Protein AF-A0A345BXK5-F1 (afdb_monomer_lite)

Structure (mmCIF, N/CA/C/O backbone):
data_AF-A0A345BXK5-F1
#
_entry.id   AF-A0A345BXK5-F1
#
loop_
_atom_site.group_PDB
_atom_site.id
_atom_site.type_symbol
_atom_site.label_atom_id
_atom_site.label_alt_id
_atom_site.label_comp_id
_atom_site.label_asym_id
_atom_site.label_entity_id
_atom_site.label_seq_id
_atom_site.pdbx_PDB_ins_code
_atom_site.Cartn_x
_atom_site.Cartn_y
_atom_site.Cartn_z
_atom_site.occupancy
_atom_site.B_iso_or_equiv
_atom_site.auth_seq_id
_atom_site.auth_comp_id
_atom_site.auth_asym_id
_atom_site.auth_atom_id
_atom_site.pdbx_PDB_model_num
ATOM 1 N N . MET A 1 1 ? 5.152 9.310 24.778 1.00 65.69 1 MET A N 1
ATOM 2 C CA . MET A 1 1 ? 3.714 9.136 24.474 1.00 65.69 1 MET A CA 1
ATOM 3 C C . MET A 1 1 ? 3.529 7.757 23.856 1.00 65.69 1 MET A C 1
ATOM 5 O O . MET A 1 1 ? 4.275 7.439 22.942 1.00 65.69 1 MET A O 1
ATOM 9 N N . ARG A 1 2 ? 2.635 6.911 24.382 1.00 80.62 2 ARG A N 1
ATOM 10 C CA . ARG A 1 2 ? 2.360 5.576 23.819 1.00 80.62 2 ARG A CA 1
ATOM 11 C C . ARG A 1 2 ? 1.057 5.655 23.033 1.00 80.62 2 ARG A C 1
ATOM 13 O O . ARG A 1 2 ? 0.014 5.904 23.629 1.00 80.62 2 ARG A O 1
ATOM 20 N N . ILE A 1 3 ? 1.128 5.475 21.719 1.00 85.50 3 ILE A N 1
ATOM 21 C CA . ILE A 1 3 ? -0.062 5.356 20.877 1.00 85.50 3 ILE A CA 1
ATOM 22 C C . ILE A 1 3 ? -0.436 3.875 20.838 1.00 85.50 3 ILE A C 1
ATOM 24 O O . ILE A 1 3 ? 0.393 3.030 20.509 1.00 85.50 3 ILE A O 1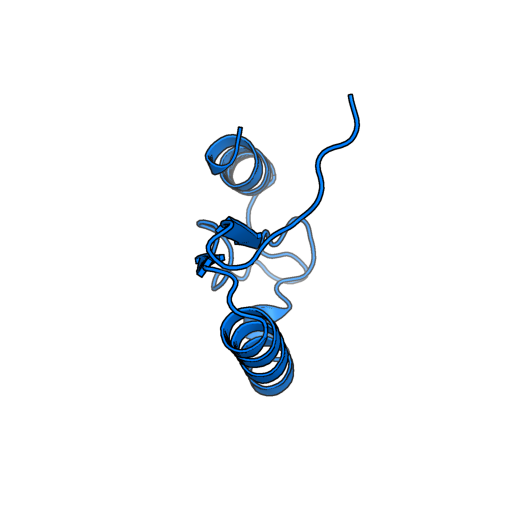
ATOM 28 N N . ASN A 1 4 ? -1.665 3.563 21.242 1.00 92.25 4 ASN A N 1
ATOM 29 C CA . ASN A 1 4 ? -2.228 2.223 21.122 1.00 92.25 4 ASN A CA 1
ATOM 30 C C . ASN A 1 4 ? -3.155 2.211 19.912 1.00 92.25 4 ASN A C 1
ATOM 32 O O . ASN A 1 4 ? -4.029 3.073 19.829 1.00 92.25 4 ASN A O 1
ATOM 36 N N . VAL A 1 5 ? -2.975 1.220 19.042 1.00 94.19 5 VAL A N 1
ATOM 37 C CA . VAL A 1 5 ? -3.850 0.975 17.893 1.00 94.19 5 VAL A CA 1
ATOM 38 C C . VAL A 1 5 ? -5.205 0.470 18.385 1.00 94.19 5 VAL A C 1
ATOM 40 O O . VAL A 1 5 ? -5.273 -0.406 19.253 1.00 94.19 5 VAL A O 1
ATOM 43 N N . ARG A 1 6 ? -6.284 1.022 17.837 1.00 96.19 6 ARG A N 1
ATOM 44 C CA . ARG A 1 6 ? -7.674 0.705 18.178 1.00 96.19 6 ARG A CA 1
ATOM 45 C C . ARG A 1 6 ? -8.471 0.379 16.922 1.00 96.19 6 ARG A C 1
ATOM 47 O O . ARG A 1 6 ? -8.076 0.683 15.802 1.00 96.19 6 ARG A O 1
ATOM 54 N N . ARG A 1 7 ? -9.634 -0.242 17.117 1.00 97.62 7 ARG A N 1
ATOM 55 C CA . ARG A 1 7 ? -10.618 -0.405 16.039 1.00 97.62 7 ARG A CA 1
ATOM 56 C C . ARG A 1 7 ? -11.059 0.979 15.555 1.00 97.62 7 ARG A C 1
ATOM 58 O O . ARG A 1 7 ? -11.329 1.844 16.382 1.00 97.62 7 ARG A O 1
ATOM 65 N N . GLY A 1 8 ? -11.157 1.147 14.244 1.00 96.69 8 GLY A N 1
ATOM 66 C CA . GLY A 1 8 ? -11.431 2.412 13.570 1.00 96.69 8 GLY A CA 1
ATOM 67 C C . GLY A 1 8 ? -10.178 3.216 13.220 1.00 96.69 8 GLY A C 1
ATOM 68 O O . GLY A 1 8 ? -10.289 4.150 12.433 1.00 96.69 8 GLY A O 1
ATOM 69 N N . ASP A 1 9 ? -8.999 2.863 13.749 1.00 97.88 9 ASP A N 1
ATOM 70 C CA . ASP A 1 9 ? -7.760 3.531 13.351 1.00 97.88 9 ASP A CA 1
ATOM 71 C C . ASP A 1 9 ? -7.412 3.199 11.894 1.00 97.88 9 ASP A C 1
ATOM 73 O O . ASP A 1 9 ? -7.682 2.100 11.392 1.00 97.88 9 ASP A O 1
ATOM 77 N N . LYS A 1 10 ? -6.766 4.160 11.230 1.00 96.94 10 LYS A N 1
ATOM 78 C CA . LYS A 1 10 ? -6.266 4.007 9.865 1.00 96.94 10 LYS A CA 1
ATOM 79 C C . LYS A 1 10 ? -4.864 3.409 9.872 1.00 96.94 10 LYS A C 1
ATOM 81 O O . LYS A 1 10 ? -4.035 3.776 10.704 1.00 96.94 10 LYS A O 1
ATOM 86 N N . ILE A 1 11 ? -4.584 2.529 8.918 1.00 96.94 11 ILE A N 1
ATOM 87 C CA . ILE A 1 11 ? -3.244 2.003 8.653 1.00 96.94 11 ILE A CA 1
ATOM 88 C C . ILE A 1 11 ? -2.871 2.250 7.191 1.00 96.94 11 ILE A C 1
ATOM 90 O O . ILE A 1 11 ? -3.532 1.758 6.278 1.00 96.94 11 ILE A O 1
ATOM 94 N N . GLY A 1 12 ? -1.812 3.031 6.977 1.00 97.38 12 GLY A N 1
ATOM 95 C CA . GLY A 1 12 ? -1.233 3.269 5.657 1.00 97.38 12 GLY A CA 1
ATOM 96 C C . GLY A 1 12 ? -0.333 2.110 5.231 1.00 97.38 12 GLY A C 1
ATOM 97 O O . GLY A 1 12 ? 0.505 1.653 6.012 1.00 97.38 12 GLY 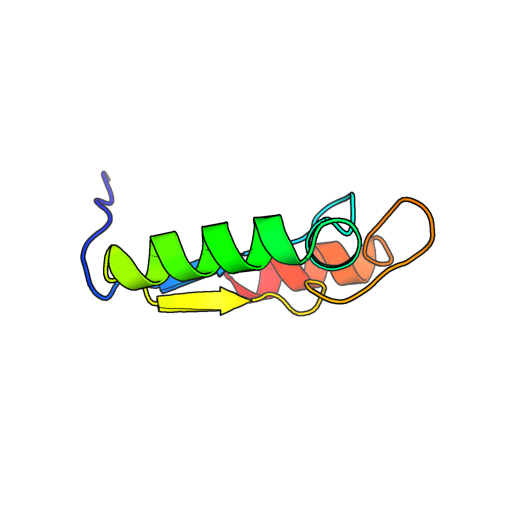A O 1
ATOM 98 N N . LEU A 1 13 ? -0.500 1.628 4.001 1.00 97.69 13 LEU A N 1
ATOM 99 C CA . LEU A 1 13 ? 0.375 0.635 3.382 1.00 97.69 13 LEU A CA 1
ATOM 100 C C . LEU A 1 13 ? 1.191 1.291 2.271 1.00 97.69 13 LEU A C 1
ATOM 102 O O . LEU A 1 13 ? 0.627 1.887 1.361 1.00 97.69 13 LEU A O 1
ATOM 106 N N . ILE A 1 14 ? 2.509 1.112 2.325 1.00 97.81 14 ILE A N 1
ATOM 107 C CA . ILE A 1 14 ? 3.464 1.670 1.361 1.00 97.81 14 ILE A CA 1
ATOM 108 C C . ILE A 1 14 ? 4.287 0.558 0.699 1.00 97.81 14 ILE A C 1
ATOM 110 O O . ILE A 1 14 ? 4.493 -0.513 1.280 1.00 97.81 14 ILE A O 1
ATOM 114 N N . SER A 1 15 ? 4.808 0.817 -0.499 1.00 97.62 15 SER A N 1
ATOM 115 C CA . SER A 1 15 ? 5.674 -0.085 -1.265 1.00 97.62 15 SER A CA 1
ATOM 116 C C . SER A 1 15 ? 7.048 0.556 -1.510 1.00 97.62 15 SER A C 1
ATOM 118 O O . SER A 1 15 ? 7.369 0.935 -2.636 1.00 97.62 15 SER A O 1
ATOM 120 N N . PRO A 1 16 ? 7.936 0.639 -0.498 1.00 97.12 16 PRO A N 1
ATOM 121 C CA . PRO A 1 16 ? 9.177 1.411 -0.583 1.00 97.12 16 PRO A CA 1
ATOM 122 C C . PRO A 1 16 ? 10.295 0.714 -1.375 1.00 97.12 16 PRO A C 1
ATOM 124 O O . PRO A 1 16 ? 11.365 1.294 -1.555 1.00 97.12 16 PRO A O 1
ATOM 127 N N . SER A 1 17 ? 10.096 -0.522 -1.840 1.00 97.12 17 SER A N 1
ATOM 128 C CA . SER A 1 17 ? 11.086 -1.281 -2.613 1.00 97.12 17 SER A CA 1
ATOM 129 C C . SER A 1 17 ? 10.388 -2.236 -3.585 1.00 97.12 17 SER A C 1
ATOM 131 O O . SER A 1 17 ? 9.879 -1.782 -4.603 1.00 97.12 17 SER A O 1
ATOM 133 N N . THR A 1 18 ? 10.327 -3.537 -3.296 1.00 97.56 18 THR A N 1
ATOM 134 C CA . THR A 1 18 ? 9.690 -4.551 -4.149 1.00 97.56 18 THR A CA 1
ATOM 135 C C . THR A 1 18 ? 8.187 -4.280 -4.340 1.00 97.56 18 THR A C 1
ATOM 137 O O . THR A 1 18 ? 7.502 -4.051 -3.341 1.00 97.56 18 THR A O 1
ATOM 140 N N . PRO A 1 19 ? 7.635 -4.397 -5.568 1.00 97.44 19 PRO A N 1
ATOM 141 C CA . PRO A 1 19 ? 6.200 -4.263 -5.837 1.00 97.44 19 PRO A CA 1
ATOM 142 C C . PRO A 1 19 ? 5.443 -5.530 -5.416 1.00 97.44 19 PRO A C 1
ATOM 144 O O . PRO A 1 19 ? 4.929 -6.295 -6.233 1.00 97.44 19 PRO A O 1
ATOM 147 N N . ALA A 1 20 ? 5.434 -5.807 -4.113 1.00 97.31 20 ALA A N 1
ATOM 148 C CA . ALA A 1 20 ? 4.826 -7.008 -3.553 1.00 97.31 20 ALA A CA 1
ATOM 149 C C . ALA A 1 20 ? 3.320 -7.149 -3.861 1.00 97.31 20 ALA A C 1
ATOM 151 O O . ALA A 1 20 ? 2.914 -8.281 -4.129 1.00 97.31 20 ALA A O 1
ATOM 152 N N . PRO A 1 21 ? 2.500 -6.075 -3.886 1.00 97.94 21 PRO A N 1
ATOM 153 C CA . PRO A 1 21 ? 1.085 -6.201 -4.244 1.00 97.94 21 PRO A CA 1
ATOM 154 C C . PRO A 1 21 ? 0.871 -6.684 -5.684 1.00 97.94 21 PRO A C 1
ATOM 156 O O . PRO A 1 21 ? -0.058 -7.444 -5.937 1.00 97.94 21 PRO A O 1
ATOM 159 N N . VAL A 1 22 ? 1.765 -6.309 -6.607 1.00 98.00 22 VAL A N 1
ATOM 160 C CA . VAL A 1 22 ? 1.737 -6.752 -8.012 1.00 98.00 22 VAL A CA 1
ATOM 161 C C . VAL A 1 22 ? 2.256 -8.185 -8.151 1.00 98.00 22 VAL A C 1
ATOM 163 O O . VAL A 1 22 ? 1.630 -9.009 -8.811 1.00 98.00 22 VAL A O 1
ATOM 166 N N . LYS A 1 23 ? 3.382 -8.514 -7.502 1.00 97.75 23 LYS A N 1
ATOM 167 C CA . LYS A 1 23 ? 4.035 -9.834 -7.626 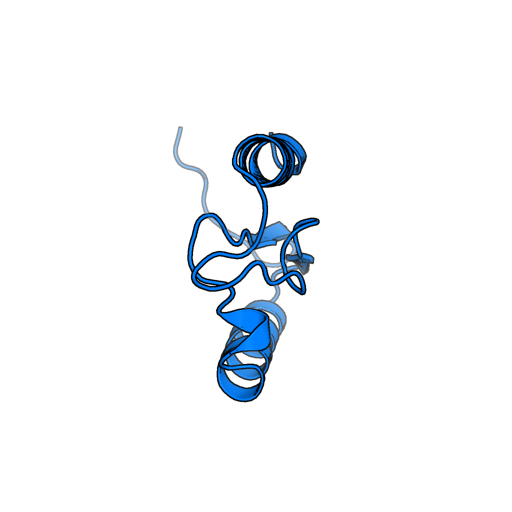1.00 97.75 23 LYS A CA 1
ATOM 168 C C . LYS A 1 23 ? 3.324 -10.949 -6.860 1.00 97.75 23 LYS A C 1
ATOM 170 O O . LYS A 1 23 ? 3.413 -12.110 -7.246 1.00 97.75 23 LYS A O 1
ATOM 175 N N . PHE A 1 24 ? 2.646 -10.613 -5.763 1.00 97.88 24 PHE A N 1
ATOM 176 C CA . PHE A 1 24 ? 2.011 -11.576 -4.859 1.00 97.88 24 PHE A CA 1
ATOM 177 C C . PHE A 1 24 ? 0.585 -11.139 -4.475 1.00 97.88 24 PHE A C 1
ATOM 179 O O . PHE A 1 24 ? 0.286 -10.988 -3.281 1.00 97.88 24 PHE A O 1
ATOM 186 N N . PRO A 1 25 ? -0.317 -10.956 -5.457 1.00 97.94 25 PRO A N 1
ATOM 187 C CA . PRO A 1 25 ? -1.614 -10.316 -5.242 1.00 97.94 25 PRO A CA 1
ATOM 188 C C . PRO A 1 25 ? -2.483 -11.074 -4.234 1.00 97.94 25 PRO A C 1
ATOM 190 O O . PRO A 1 25 ? -3.053 -10.468 -3.332 1.00 97.94 25 PRO A O 1
ATOM 193 N N . GLU A 1 26 ? -2.517 -12.407 -4.285 1.00 98.62 26 GLU A N 1
ATOM 194 C CA . GLU A 1 26 ? -3.316 -13.211 -3.349 1.00 98.62 26 GLU A CA 1
ATOM 195 C C . GLU A 1 26 ? -2.860 -13.057 -1.891 1.00 98.62 26 GLU A C 1
ATOM 197 O O . GLU A 1 26 ? -3.674 -13.015 -0.963 1.00 98.62 26 GLU A O 1
ATOM 202 N N . ARG A 1 27 ? -1.541 -12.973 -1.667 1.00 98.56 27 ARG A N 1
ATOM 203 C CA . ARG A 1 27 ? -0.980 -12.774 -0.326 1.00 98.56 27 ARG A CA 1
ATOM 204 C C . ARG A 1 27 ? -1.271 -11.365 0.169 1.00 98.56 27 ARG A C 1
ATOM 206 O O . ARG A 1 27 ? -1.624 -11.211 1.338 1.00 98.56 27 ARG A O 1
ATOM 213 N N . TYR A 1 28 ? -1.135 -10.374 -0.707 1.00 98.56 28 TYR A N 1
ATOM 214 C CA . TYR A 1 28 ? -1.439 -8.987 -0.395 1.00 98.56 28 TYR A CA 1
ATOM 215 C C . TYR A 1 28 ? -2.911 -8.809 -0.005 1.00 98.56 28 TYR A C 1
ATOM 217 O O . TYR A 1 28 ? -3.194 -8.355 1.103 1.00 98.56 28 TYR A O 1
ATOM 225 N N . GLN A 1 29 ? -3.841 -9.289 -0.838 1.00 98.50 29 GLN A N 1
ATOM 226 C CA . GLN A 1 29 ? -5.281 -9.182 -0.578 1.00 98.50 29 GLN A CA 1
ATOM 227 C C . GLN A 1 29 ? -5.694 -9.907 0.706 1.00 98.50 29 GLN A C 1
ATOM 229 O O . GLN A 1 29 ? -6.461 -9.375 1.508 1.00 98.50 29 GLN A O 1
ATOM 234 N N . ARG A 1 30 ? -5.131 -11.092 0.978 1.00 98.75 30 ARG A N 1
ATOM 235 C CA . ARG A 1 30 ? -5.386 -11.803 2.241 1.00 98.75 30 ARG A CA 1
ATOM 236 C C . ARG A 1 30 ? -4.910 -11.013 3.465 1.00 98.75 30 ARG A C 1
ATOM 238 O O . ARG A 1 30 ? -5.594 -11.029 4.488 1.00 98.75 30 ARG A O 1
ATOM 245 N N . GLY A 1 31 ? -3.752 -10.356 3.371 1.00 98.50 31 GLY A N 1
ATOM 246 C CA . GLY A 1 31 ? -3.202 -9.508 4.432 1.00 98.50 31 GLY A CA 1
ATOM 247 C C . GLY A 1 31 ? -4.041 -8.253 4.669 1.00 98.50 31 GLY A C 1
ATOM 248 O O . GLY A 1 31 ? -4.418 -7.985 5.808 1.00 98.50 31 GLY A O 1
ATOM 249 N N . LYS A 1 32 ? -4.408 -7.546 3.594 1.00 98.50 32 LYS A N 1
ATOM 250 C CA . LYS A 1 32 ? -5.310 -6.386 3.639 1.00 98.50 32 LYS A CA 1
ATOM 251 C C . LYS A 1 32 ? -6.644 -6.746 4.299 1.00 98.50 32 LYS A C 1
ATOM 253 O O . LYS A 1 32 ? -7.001 -6.159 5.316 1.00 98.50 32 LYS A O 1
ATOM 258 N N . ALA A 1 33 ? -7.294 -7.813 3.831 1.00 98.62 33 ALA A N 1
ATOM 259 C CA . ALA A 1 33 ? -8.555 -8.282 4.401 1.00 98.62 33 ALA A CA 1
ATOM 260 C C . ALA A 1 33 ? -8.434 -8.698 5.880 1.00 98.62 33 ALA A C 1
ATOM 262 O O . ALA A 1 33 ? -9.403 -8.631 6.634 1.00 98.62 33 ALA A O 1
ATOM 263 N N . TYR A 1 34 ? -7.264 -9.171 6.320 1.00 98.62 34 TYR A N 1
ATOM 264 C CA . TYR A 1 34 ? -7.033 -9.488 7.730 1.00 98.62 34 TYR A CA 1
ATOM 265 C C . TYR A 1 34 ? -7.019 -8.227 8.606 1.00 98.62 34 TYR A C 1
ATOM 267 O O . TYR A 1 34 ? -7.682 -8.218 9.642 1.00 98.62 34 TYR A O 1
ATOM 275 N N . LEU A 1 35 ? -6.340 -7.160 8.171 1.00 98.31 35 LEU A N 1
ATOM 276 C CA . LEU A 1 35 ? -6.329 -5.867 8.871 1.00 98.31 35 LEU A CA 1
ATOM 277 C C . LEU A 1 35 ? -7.736 -5.254 8.944 1.00 98.31 35 LEU A C 1
ATOM 279 O O . LEU A 1 35 ? -8.169 -4.822 10.012 1.00 98.31 35 LEU A O 1
ATOM 283 N N . GLU A 1 36 ? -8.487 -5.311 7.844 1.00 98.44 36 GLU A N 1
ATOM 284 C CA . GLU A 1 36 ? -9.879 -4.846 7.795 1.00 98.44 36 GLU A CA 1
ATOM 285 C C . GLU A 1 36 ? -10.769 -5.627 8.778 1.00 98.44 36 GLU A C 1
ATOM 287 O O . GLU A 1 36 ? -11.530 -5.033 9.543 1.00 98.44 36 GLU A O 1
ATOM 292 N N . ARG A 1 37 ? -10.620 -6.960 8.867 1.00 98.44 37 ARG A N 1
ATOM 293 C CA . ARG A 1 37 ? -11.341 -7.785 9.862 1.00 98.44 37 ARG A CA 1
ATOM 294 C C . ARG A 1 37 ? -10.959 -7.468 11.310 1.00 98.44 37 ARG A C 1
ATOM 296 O O . ARG A 1 37 ? -11.803 -7.584 12.202 1.00 98.44 37 ARG A O 1
ATOM 303 N N . MET A 1 38 ? -9.718 -7.046 11.565 1.00 97.62 38 MET A N 1
ATOM 304 C CA . MET A 1 38 ? -9.310 -6.539 12.884 1.00 97.62 38 MET A CA 1
ATOM 305 C C . MET A 1 38 ? -10.006 -5.216 13.243 1.00 97.62 38 MET A C 1
ATOM 307 O O . MET A 1 38 ? -10.019 -4.834 14.414 1.00 97.62 38 MET A O 1
ATOM 311 N N . GLY A 1 39 ? -10.658 -4.573 12.272 1.00 98.12 39 GLY A N 1
ATOM 312 C CA . GLY A 1 39 ? -11.386 -3.322 12.422 1.00 98.12 39 GLY A CA 1
ATOM 313 C C . GLY A 1 39 ? -10.544 -2.096 12.094 1.00 98.12 39 GLY A C 1
ATOM 314 O O . GLY A 1 39 ? -10.879 -1.030 12.591 1.00 98.12 39 GLY A O 1
ATOM 315 N N . LEU A 1 40 ? -9.457 -2.241 11.334 1.00 98.38 40 LEU A N 1
ATOM 316 C CA . LEU A 1 40 ? -8.643 -1.119 10.861 1.00 98.38 40 LEU A CA 1
ATOM 317 C C . LEU A 1 40 ? -9.128 -0.657 9.485 1.00 98.38 40 LEU A C 1
ATOM 319 O O . LEU A 1 40 ? -9.519 -1.479 8.657 1.00 98.38 40 LEU A O 1
ATOM 323 N N . GLU A 1 41 ? -9.058 0.642 9.223 1.00 98.19 41 GLU A N 1
ATOM 324 C CA . GLU A 1 41 ? -9.262 1.196 7.884 1.00 98.19 41 GLU A CA 1
ATOM 325 C C . GLU A 1 41 ? -7.922 1.169 7.136 1.00 98.19 41 GLU A C 1
ATOM 327 O O . GLU A 1 41 ? -6.966 1.841 7.524 1.00 98.19 41 GLU A O 1
ATOM 332 N N . VAL A 1 42 ? -7.822 0.355 6.085 1.00 98.19 42 VAL A N 1
ATOM 333 C CA . VAL A 1 42 ? -6.582 0.216 5.311 1.00 98.19 42 VAL A CA 1
ATOM 334 C C . VAL A 1 42 ? -6.550 1.253 4.194 1.00 98.19 42 VAL A C 1
ATOM 336 O O . VAL A 1 42 ? -7.423 1.253 3.328 1.00 98.19 42 VAL A O 1
ATOM 339 N N . ILE A 1 43 ? -5.517 2.096 4.188 1.00 98.25 43 ILE A N 1
ATOM 340 C CA . ILE A 1 43 ? -5.272 3.093 3.143 1.00 98.25 43 ILE A CA 1
ATOM 341 C C . I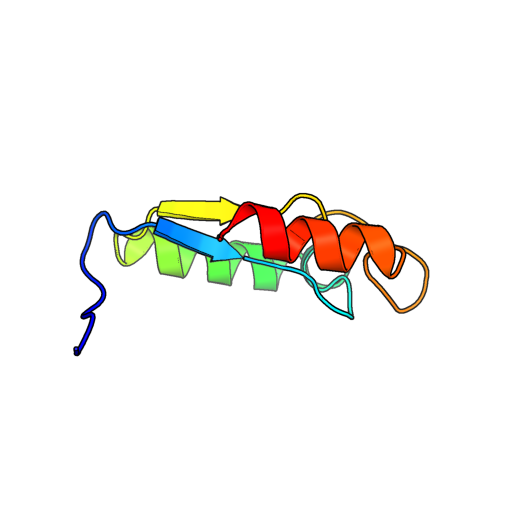LE A 1 43 ? -4.058 2.656 2.325 1.00 98.25 43 ILE A C 1
ATOM 343 O O . ILE A 1 43 ? -2.968 2.460 2.859 1.00 98.25 43 ILE A O 1
ATOM 347 N N . GLU A 1 44 ? -4.249 2.477 1.025 1.00 98.31 44 GLU A N 1
ATOM 348 C CA . GLU A 1 44 ? -3.194 2.066 0.098 1.00 98.31 44 GLU A CA 1
ATOM 349 C C . GLU A 1 44 ? -2.483 3.299 -0.460 1.00 98.31 44 GLU A C 1
ATOM 351 O O . GLU A 1 44 ? -3.140 4.211 -0.959 1.00 98.31 44 GLU A O 1
ATOM 356 N N . GLY A 1 45 ? -1.152 3.328 -0.378 1.00 97.94 45 GLY A N 1
ATOM 357 C CA . GLY A 1 45 ? -0.339 4.411 -0.924 1.00 97.94 45 GLY A CA 1
ATOM 358 C C . GLY A 1 45 ? -0.325 4.434 -2.452 1.00 97.94 45 GLY A C 1
ATOM 359 O O . GLY A 1 45 ? -0.626 3.431 -3.118 1.00 97.94 45 GLY A O 1
ATOM 360 N N . SER A 1 46 ? 0.061 5.577 -3.021 1.00 98.12 46 SER A N 1
ATOM 361 C CA . SER A 1 46 ? 0.055 5.816 -4.471 1.00 98.12 46 SER A CA 1
ATOM 362 C C . SER A 1 46 ? 0.924 4.864 -5.306 1.00 98.12 46 SER A C 1
ATOM 364 O O . SER A 1 46 ? 0.712 4.744 -6.518 1.00 98.12 46 SER A O 1
ATOM 366 N N . CYS A 1 47 ? 1.874 4.141 -4.701 1.00 98.12 47 CYS A N 1
ATOM 367 C CA . CYS A 1 47 ? 2.724 3.172 -5.392 1.00 98.12 47 CYS A CA 1
ATOM 368 C C . CYS A 1 47 ? 2.303 1.708 -5.216 1.00 98.12 47 CYS A C 1
ATOM 370 O O . CYS A 1 47 ? 2.957 0.832 -5.785 1.00 98.12 47 CYS A O 1
ATOM 372 N N . THR A 1 48 ? 1.195 1.428 -4.521 1.00 98.25 48 THR A N 1
ATOM 373 C CA . THR A 1 48 ? 0.734 0.065 -4.192 1.00 98.25 48 THR A CA 1
ATOM 374 C C . THR A 1 48 ? 0.689 -0.874 -5.401 1.00 98.25 48 THR A C 1
ATOM 376 O O . THR A 1 48 ? 1.232 -1.975 -5.353 1.00 98.25 48 THR A O 1
ATOM 379 N N . TYR A 1 49 ? 0.093 -0.440 -6.512 1.00 97.94 49 TYR A N 1
ATOM 380 C CA . TYR A 1 49 ? -0.098 -1.276 -7.706 1.00 97.94 49 TYR A CA 1
ATOM 381 C C . TYR A 1 49 ? 0.885 -0.957 -8.844 1.00 97.94 49 TYR A C 1
ATOM 383 O O . TYR A 1 49 ? 0.662 -1.356 -9.987 1.00 97.94 49 TYR A O 1
ATOM 391 N N . ARG A 1 50 ? 1.971 -0.227 -8.554 1.00 97.94 50 ARG A N 1
ATOM 392 C CA . ARG A 1 50 ? 2.988 0.159 -9.544 1.00 97.94 50 ARG A CA 1
ATOM 393 C C . ARG A 1 50 ? 4.127 -0.860 -9.591 1.00 97.94 50 ARG A C 1
ATOM 395 O O . ARG A 1 50 ? 4.495 -1.447 -8.576 1.00 97.94 50 ARG A O 1
ATOM 402 N N . GLU A 1 51 ? 4.719 -1.034 -10.770 1.00 97.12 51 GLU A N 1
ATOM 403 C CA . GLU A 1 51 ? 5.926 -1.837 -10.970 1.00 97.12 51 GLU A CA 1
ATOM 404 C C . GLU A 1 51 ? 6.911 -1.122 -11.904 1.00 97.12 51 GLU A C 1
ATOM 406 O O . GLU A 1 51 ? 6.559 -0.609 -12.964 1.00 97.12 51 GLU A O 1
ATOM 411 N N . GLN A 1 52 ? 8.180 -1.117 -11.503 1.00 96.31 52 GLN A N 1
ATOM 412 C CA . GLN A 1 52 ? 9.327 -0.664 -12.274 1.00 96.31 52 GLN A CA 1
ATOM 413 C C . GLN A 1 52 ? 10.464 -1.687 -12.114 1.00 96.31 52 GLN A C 1
ATOM 415 O O . GLN A 1 52 ? 11.382 -1.516 -11.307 1.00 96.31 52 GLN A O 1
ATOM 420 N N . SER A 1 53 ? 10.413 -2.760 -12.911 1.00 95.25 53 SER A N 1
ATOM 421 C CA . SER A 1 53 ? 11.374 -3.872 -12.867 1.00 95.25 53 S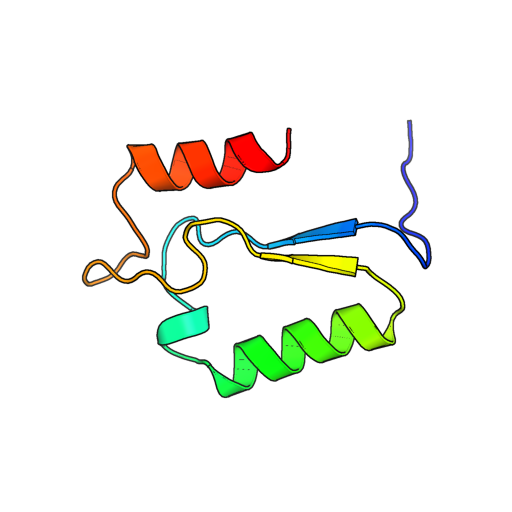ER A CA 1
ATOM 422 C C . SER A 1 53 ? 11.442 -4.517 -11.467 1.00 95.25 53 SER A C 1
ATOM 424 O O . SER A 1 53 ? 10.483 -5.129 -10.996 1.00 95.25 53 SER A O 1
ATOM 426 N N . TYR A 1 54 ? 12.570 -4.411 -10.765 1.00 94.62 54 TYR A N 1
ATOM 427 C CA . TYR A 1 54 ? 12.738 -5.003 -9.439 1.00 94.62 54 TYR A CA 1
ATOM 428 C C . TYR A 1 54 ? 12.065 -4.195 -8.311 1.00 94.62 54 TYR A C 1
ATOM 430 O O . TYR A 1 54 ? 11.893 -4.738 -7.219 1.00 94.62 54 TYR A O 1
ATOM 438 N N . ARG A 1 55 ? 11.662 -2.940 -8.563 1.00 96.88 55 ARG A N 1
ATOM 439 C CA . ARG A 1 55 ? 11.096 -1.997 -7.576 1.00 96.88 55 ARG A CA 1
ATOM 440 C C . ARG A 1 55 ? 9.689 -1.518 -7.961 1.00 96.88 55 ARG A C 1
ATOM 442 O O . ARG A 1 55 ? 9.251 -1.768 -9.073 1.00 96.88 55 ARG A O 1
ATOM 449 N N . SER A 1 56 ? 8.976 -0.850 -7.058 1.00 97.00 56 SER A N 1
ATOM 450 C CA . SER A 1 56 ? 7.606 -0.347 -7.269 1.00 97.00 56 SER A CA 1
ATOM 451 C C . SER A 1 56 ? 7.546 0.910 -8.132 1.00 97.00 56 SER A C 1
ATOM 453 O O . SER A 1 56 ? 6.752 0.982 -9.066 1.00 97.00 56 SER A O 1
ATOM 455 N N . ALA A 1 57 ? 8.411 1.888 -7.859 1.00 98.06 57 ALA A N 1
ATOM 456 C CA . ALA A 1 57 ? 8.416 3.183 -8.533 1.00 98.06 57 ALA A CA 1
ATOM 457 C C . ALA A 1 57 ? 9.798 3.883 -8.439 1.00 98.06 57 ALA A C 1
ATOM 459 O O . ALA A 1 57 ? 10.690 3.418 -7.704 1.00 98.06 57 ALA A O 1
ATOM 460 N N . PRO A 1 58 ? 10.012 4.996 -9.176 1.00 98.31 58 PRO A N 1
ATOM 461 C CA . PRO A 1 58 ? 11.173 5.872 -9.008 1.00 98.31 58 PRO A CA 1
ATOM 462 C C . PRO A 1 58 ? 11.399 6.307 -7.551 1.00 98.31 58 PRO A C 1
ATOM 464 O O . PRO A 1 58 ? 10.496 6.254 -6.723 1.00 98.31 58 PRO A O 1
ATOM 467 N N . ILE A 1 59 ? 12.626 6.734 -7.225 1.00 97.75 59 ILE A N 1
ATOM 468 C CA . ILE A 1 59 ? 12.994 7.143 -5.853 1.00 97.75 59 ILE A CA 1
ATOM 469 C C . ILE A 1 59 ? 12.095 8.272 -5.342 1.00 97.75 59 ILE A C 1
ATOM 471 O O . ILE A 1 59 ? 11.602 8.168 -4.226 1.00 97.75 59 ILE A O 1
ATOM 475 N N . HIS A 1 60 ? 11.874 9.297 -6.170 1.00 98.25 60 HIS A N 1
ATOM 476 C CA . HIS A 1 60 ? 11.005 10.429 -5.858 1.00 98.25 60 HIS A CA 1
ATOM 477 C C . HIS A 1 60 ? 9.593 9.962 -5.482 1.00 98.25 60 HIS A C 1
ATOM 479 O O . HIS A 1 60 ? 9.142 10.209 -4.376 1.00 98.25 60 HIS A O 1
ATOM 485 N N . ASP A 1 61 ? 8.951 9.176 -6.342 1.00 98.31 61 ASP A N 1
ATOM 486 C CA . ASP A 1 61 ? 7.569 8.740 -6.125 1.00 98.31 61 ASP A CA 1
ATOM 487 C C . ASP A 1 61 ? 7.394 7.865 -4.875 1.00 98.31 61 ASP A C 1
ATOM 489 O O . ASP A 1 61 ? 6.382 7.960 -4.194 1.00 98.31 61 ASP A O 1
ATOM 493 N N . ARG A 1 62 ? 8.386 7.028 -4.537 1.00 98.00 62 ARG A N 1
ATOM 494 C CA . ARG A 1 62 ? 8.351 6.243 -3.289 1.00 98.00 62 ARG A CA 1
ATOM 495 C C . ARG A 1 62 ? 8.546 7.107 -2.045 1.00 98.00 62 ARG A C 1
ATOM 497 O O . ARG A 1 62 ? 8.072 6.731 -0.981 1.00 98.00 62 ARG A O 1
ATOM 504 N N . ALA A 1 63 ? 9.277 8.216 -2.157 1.00 97.94 63 ALA A N 1
ATOM 505 C CA . ALA A 1 63 ? 9.381 9.187 -1.073 1.00 97.94 63 ALA A CA 1
ATOM 506 C C . ALA A 1 63 ? 8.058 9.950 -0.907 1.00 97.94 63 ALA A C 1
ATOM 508 O O . ALA A 1 63 ? 7.588 10.098 0.217 1.00 97.94 63 ALA A O 1
ATOM 509 N N . GLU A 1 64 ? 7.423 10.339 -2.015 1.00 98.31 64 GLU A N 1
ATOM 510 C CA . GLU A 1 64 ? 6.099 10.972 -2.002 1.00 98.31 64 GLU A CA 1
ATOM 511 C C . GLU A 1 64 ? 5.022 10.052 -1.408 1.00 98.31 64 GLU A C 1
ATOM 513 O O . GLU A 1 64 ? 4.274 10.496 -0.545 1.00 98.31 64 GLU A O 1
ATOM 518 N N . GLU A 1 65 ? 5.011 8.754 -1.742 1.00 98.06 65 GLU A N 1
ATOM 519 C CA . GLU A 1 65 ? 4.087 7.782 -1.131 1.00 98.06 65 GLU A CA 1
ATOM 520 C C . GLU A 1 65 ? 4.205 7.742 0.403 1.00 98.06 65 GLU A C 1
ATOM 522 O O . GLU A 1 65 ? 3.209 7.585 1.099 1.00 98.06 65 GLU A O 1
ATOM 527 N N . ILE A 1 66 ? 5.413 7.888 0.958 1.00 96.69 66 ILE A N 1
ATOM 528 C CA . ILE A 1 66 ? 5.600 7.957 2.415 1.00 96.69 66 ILE A CA 1
ATOM 529 C C . ILE A 1 66 ? 5.034 9.274 2.959 1.00 96.69 66 ILE A C 1
ATOM 531 O O . ILE A 1 66 ? 4.377 9.280 4.000 1.00 96.69 66 ILE A O 1
ATOM 535 N N . ASN A 1 67 ? 5.275 10.379 2.252 1.00 97.06 67 ASN A N 1
ATOM 536 C CA . ASN A 1 67 ? 4.840 11.711 2.661 1.00 97.06 67 ASN A CA 1
ATOM 537 C C . ASN A 1 67 ? 3.313 11.895 2.630 1.00 97.06 67 ASN A C 1
ATOM 539 O O . ASN A 1 67 ? 2.809 12.740 3.364 1.00 97.06 67 ASN A O 1
ATOM 543 N N . GLU A 1 68 ? 2.577 11.085 1.861 1.00 95.50 68 GLU A N 1
ATOM 544 C CA . GLU A 1 68 ? 1.102 11.033 1.869 1.00 95.50 68 GLU A CA 1
ATOM 545 C C . GLU A 1 68 ? 0.508 10.677 3.249 1.00 95.50 68 GLU A C 1
ATOM 547 O O . GLU A 1 68 ? -0.666 10.953 3.497 1.00 95.50 68 GLU A O 1
ATOM 552 N N . PHE A 1 69 ? 1.304 10.079 4.146 1.00 92.44 69 PHE A N 1
ATOM 553 C CA . PHE A 1 69 ? 0.876 9.596 5.466 1.00 92.44 69 PHE A CA 1
ATOM 554 C C . PHE A 1 69 ? 1.489 10.358 6.656 1.00 92.44 69 PHE A C 1
ATOM 556 O O . PHE A 1 69 ? 1.406 9.869 7.788 1.00 92.44 69 PHE A O 1
ATOM 563 N N . ASN A 1 70 ? 2.118 11.513 6.413 1.00 81.06 70 ASN A N 1
ATOM 564 C CA . ASN A 1 70 ? 2.677 12.384 7.458 1.00 81.06 70 ASN A CA 1
ATOM 565 C C . ASN A 1 70 ? 1.638 13.302 8.118 1.00 81.06 70 ASN A C 1
ATOM 567 O O . ASN A 1 70 ? 0.642 13.672 7.459 1.00 81.06 70 ASN A O 1
#

Organism: NCBI:txid2099786

InterPro domains:
  IPR027478 Murein tetrapeptide carboxypeptidase, N-terminal [G3DSA:3.40.50.10740] (4-70)
  IPR029062 Class I glutamine amidotransferase-like [SSF52317] (5-69)
  IPR040449 LD-carboxypep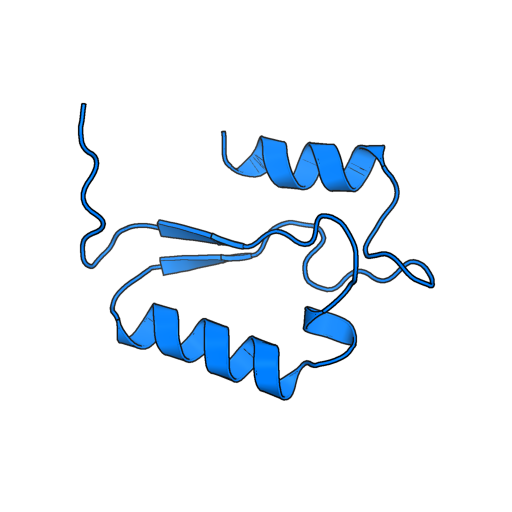tidase, N-terminal [PF02016] (11-69)

pLDDT: mean 96.4, std 4.98, range [65.69, 98.75]

Sequence (70 aa):
MRINVRRGDKIGLISPSTPAPVKFPERYQRGKAYLERMGLEVIEGSCTYREQSYRSAPIHDRAEEINEFN

Foldseek 3Di:
DDDDDDQAAEDEDAFLFALCCQVPVVVVVVVVVVCVVRRYHYDYFPQNNADDPRTRDDNVRRVVSVVVPD

Radius of gyration: 13.11 Å; chains: 1; bounding box: 24×26×37 Å

Secondary structure (DSSP, 8-state):
--PPP-TT-EEEE--SSS-HHHHSHHHHHHHHHHHHHHT-EEEE-TTTT--BTTBSS-HHHHHHHHHTT-